Protein AF-X0SFN7-F1 (afdb_monomer)

InterPro domains:
  IPR006480 Bacteriophage holin family [PF05105] (19-96)

Foldseek 3Di:
DVVVVVVVVCVVVVVVVVVQCVVCNDVSVLVVLLVVLLVVVVVVVVVVCVVVVDDPVVVVVVSVVVSVVLVVQLVVQQVVLVVVCVVCVVVVHHSNVSNVSSVVSSVVVSVVSVVVVVVPDD

Secondary structure (DSSP, 8-state):
-HHHHHHHHHHHHHHHHHHHHHHH-TTHHHHHHHHHHHHHHHHHHHHHHHHHT---HHHHHHHHHHHHHHHHHHHHHHHHHHHHHHHHHHHT---GGGHHHHHHHHHHHHHHHHHHHHHT--

Radius of gyration: 19.49 Å; Cα contacts (8 Å, |Δi|>4): 46; chains: 1; bounding box: 47×40×53 Å

Structure (mmCIF, N/CA/C/O backbone):
data_AF-X0SFN7-F1
#
_entry.id   AF-X0SFN7-F1
#
loop_
_atom_site.group_PDB
_atom_site.id
_atom_site.type_symbol
_atom_site.label_atom_id
_atom_site.label_alt_id
_atom_site.label_comp_id
_atom_site.label_asym_id
_atom_site.label_entity_id
_atom_site.label_seq_id
_atom_site.pdbx_PDB_ins_code
_atom_site.Cartn_x
_atom_site.Cartn_y
_atom_site.Cartn_z
_atom_site.occupancy
_atom_site.B_iso_or_equiv
_atom_site.auth_seq_id
_atom_site.auth_comp_id
_atom_site.auth_asym_id
_atom_site.auth_atom_id
_atom_site.pdbx_PDB_model_num
ATOM 1 N N . MET A 1 1 ? -24.738 -25.603 -21.218 1.00 62.47 1 MET A N 1
ATOM 2 C CA . MET A 1 1 ? -23.304 -25.448 -21.555 1.00 62.47 1 MET A CA 1
ATOM 3 C C . MET A 1 1 ? -22.808 -24.038 -21.246 1.00 62.47 1 MET A C 1
ATOM 5 O O . MET A 1 1 ? -21.921 -23.923 -20.421 1.00 62.47 1 MET A O 1
ATOM 9 N N . VAL A 1 2 ? -23.401 -22.977 -21.814 1.00 70.50 2 VAL A N 1
ATOM 10 C CA . VAL A 1 2 ? -23.004 -21.582 -21.510 1.00 70.50 2 VAL A CA 1
ATOM 11 C C . VAL A 1 2 ? -23.220 -21.215 -20.034 1.00 70.50 2 VAL A C 1
ATOM 13 O O . VAL A 1 2 ? -22.303 -20.696 -19.415 1.00 70.50 2 VAL A O 1
ATOM 16 N N . GLN A 1 3 ? -24.369 -21.573 -19.442 1.00 78.19 3 GLN A N 1
ATOM 17 C CA . GLN A 1 3 ? -24.645 -21.292 -18.022 1.00 78.19 3 GLN A CA 1
ATOM 18 C C . GLN A 1 3 ? -23.616 -21.926 -17.081 1.00 78.19 3 GLN A C 1
ATOM 20 O O . GLN A 1 3 ? -23.015 -21.221 -16.292 1.00 78.19 3 GLN A O 1
ATOM 25 N N . THR A 1 4 ? -23.288 -23.208 -17.261 1.00 81.19 4 THR A N 1
A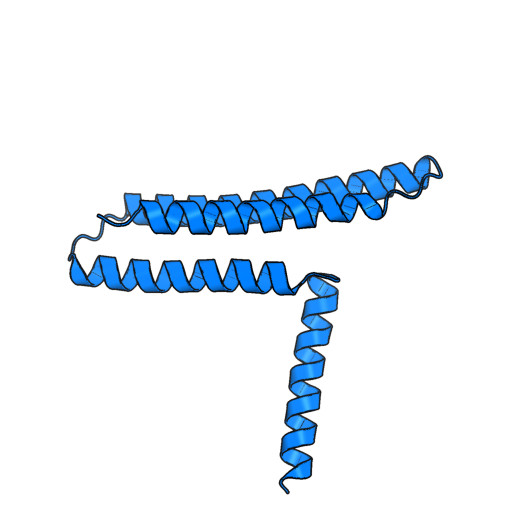TOM 26 C CA . THR A 1 4 ? -22.278 -23.897 -16.440 1.00 81.19 4 THR A CA 1
ATOM 27 C C . THR A 1 4 ? -20.889 -23.246 -16.521 1.00 81.19 4 THR A C 1
ATOM 29 O O . THR A 1 4 ? -20.161 -23.223 -15.534 1.00 81.19 4 THR A O 1
ATOM 32 N N . ILE A 1 5 ? -20.509 -22.699 -17.683 1.00 81.94 5 ILE A N 1
ATOM 33 C CA . ILE A 1 5 ? -19.244 -21.964 -17.841 1.00 81.94 5 ILE A CA 1
ATOM 34 C C . ILE A 1 5 ? -19.301 -20.634 -17.076 1.00 81.94 5 ILE A C 1
ATOM 36 O O . ILE A 1 5 ? -18.355 -20.299 -16.365 1.00 81.94 5 ILE A O 1
ATOM 40 N N . THR A 1 6 ? -20.405 -19.893 -17.189 1.00 86.44 6 THR A N 1
ATOM 41 C CA . THR A 1 6 ? -20.617 -18.626 -16.472 1.00 86.44 6 THR A CA 1
ATOM 42 C C . THR A 1 6 ? -20.705 -18.826 -14.958 1.00 86.44 6 THR A C 1
ATOM 44 O O . THR A 1 6 ? -20.124 -18.043 -14.211 1.00 86.44 6 THR A O 1
ATOM 47 N N . ASP A 1 7 ? -21.357 -19.891 -14.501 1.00 89.94 7 ASP A N 1
ATOM 48 C CA . ASP A 1 7 ? -21.503 -20.216 -13.081 1.00 89.94 7 ASP A CA 1
ATOM 49 C C . ASP A 1 7 ? -20.147 -20.567 -12.462 1.00 89.94 7 ASP A C 1
ATOM 51 O O . ASP A 1 7 ? -19.785 -20.033 -11.414 1.00 89.94 7 ASP A O 1
ATOM 55 N N . ASN A 1 8 ? -19.340 -21.378 -13.155 1.00 87.81 8 ASN A N 1
ATOM 56 C CA . ASN A 1 8 ? -17.980 -21.698 -12.721 1.00 87.81 8 ASN A CA 1
ATOM 57 C C . ASN A 1 8 ? -17.071 -20.459 -12.715 1.00 87.81 8 ASN A C 1
ATOM 59 O O . ASN A 1 8 ? -16.261 -20.296 -11.803 1.00 87.81 8 ASN A O 1
ATOM 63 N N . TYR A 1 9 ? -17.214 -19.571 -13.705 1.00 89.69 9 TYR A N 1
ATOM 64 C CA . TYR A 1 9 ? -16.477 -18.308 -13.754 1.00 89.69 9 TYR A CA 1
ATOM 65 C C . TYR A 1 9 ? -16.843 -17.398 -12.576 1.00 89.69 9 TYR A C 1
ATOM 67 O O . TYR A 1 9 ? -15.956 -16.925 -11.869 1.00 89.69 9 TYR A O 1
ATOM 75 N N . ASN A 1 10 ? -18.136 -17.207 -12.312 1.00 92.00 10 ASN A N 1
ATOM 76 C CA . ASN A 1 10 ? -18.608 -16.382 -11.203 1.00 92.00 10 ASN A CA 1
ATOM 77 C C . ASN A 1 10 ? -18.219 -16.970 -9.843 1.00 92.00 10 ASN A C 1
ATOM 79 O O . ASN A 1 10 ? -17.812 -16.221 -8.958 1.00 92.00 10 ASN A O 1
ATOM 83 N N . ALA A 1 11 ? -18.281 -18.295 -9.676 1.00 92.31 11 ALA A N 1
ATOM 84 C CA . ALA A 1 11 ? -17.845 -18.963 -8.452 1.00 92.31 11 ALA A CA 1
ATOM 85 C C . ALA A 1 11 ? -16.337 -18.783 -8.212 1.00 92.31 11 ALA A C 1
ATOM 87 O O . ALA A 1 11 ? -15.912 -18.462 -7.100 1.00 92.31 11 ALA A O 1
ATOM 88 N N . PHE A 1 12 ? -15.523 -18.931 -9.261 1.00 92.19 12 PHE A N 1
ATOM 89 C CA . PHE A 1 12 ? -14.082 -18.711 -9.181 1.00 92.19 12 PHE A CA 1
ATOM 90 C C . PHE A 1 12 ? -13.746 -17.252 -8.852 1.00 92.19 12 PHE A C 1
ATOM 92 O O . PHE A 1 12 ? -13.023 -16.987 -7.893 1.00 92.19 12 PHE A O 1
ATOM 99 N N . VAL A 1 13 ? -14.313 -16.298 -9.597 1.00 89.25 13 VAL A N 1
ATOM 100 C CA . VAL A 1 13 ? -14.095 -14.862 -9.373 1.00 89.25 13 VAL A CA 1
ATOM 101 C C . VAL A 1 13 ? -14.580 -14.449 -7.983 1.00 89.25 13 VAL A C 1
ATOM 103 O O . VAL A 1 13 ? -13.856 -13.759 -7.271 1.00 89.25 13 VAL A O 1
ATOM 106 N N . GLY A 1 14 ? -15.749 -14.925 -7.551 1.00 86.88 14 GLY A N 1
ATOM 107 C CA . GLY A 1 14 ? -16.276 -14.677 -6.210 1.00 86.88 14 GLY A CA 1
ATOM 108 C C . GLY A 1 14 ? -15.368 -15.220 -5.106 1.00 86.88 14 GLY A C 1
ATOM 109 O O . GLY A 1 14 ? -15.125 -14.521 -4.127 1.00 86.88 14 GLY A O 1
ATOM 110 N N . THR A 1 15 ? -14.795 -16.414 -5.285 1.00 90.38 15 THR A N 1
ATOM 111 C CA . THR A 1 15 ? -13.834 -16.997 -4.329 1.00 90.38 15 THR A CA 1
ATOM 112 C C . THR A 1 15 ? -12.560 -16.161 -4.244 1.00 90.38 15 THR A C 1
ATOM 114 O O . THR A 1 15 ? -12.078 -15.876 -3.150 1.00 90.38 15 THR A O 1
ATOM 117 N N . VAL A 1 16 ? -12.030 -15.720 -5.388 1.00 85.75 16 VAL A N 1
ATOM 118 C CA . VAL A 1 16 ? -10.847 -14.851 -5.436 1.00 85.75 16 VAL A CA 1
ATOM 119 C C . VAL A 1 16 ? -11.122 -13.527 -4.724 1.00 85.75 16 VAL A C 1
ATOM 121 O O . VAL A 1 16 ? -10.329 -13.119 -3.877 1.00 85.75 16 VAL A O 1
ATOM 124 N N . ILE A 1 17 ? -12.257 -12.883 -5.012 1.00 82.94 17 ILE A N 1
ATOM 125 C CA . ILE A 1 17 ? -12.653 -11.631 -4.356 1.00 82.94 17 ILE A CA 1
ATOM 126 C C . ILE A 1 17 ? -12.809 -11.846 -2.847 1.00 82.94 17 ILE A C 1
ATOM 128 O O . ILE A 1 17 ? -12.267 -11.062 -2.077 1.00 82.94 17 ILE A O 1
ATOM 132 N N . ALA A 1 18 ? -13.469 -12.924 -2.417 1.00 85.19 18 ALA A N 1
ATOM 133 C CA . ALA A 1 18 ? -13.667 -13.224 -1.001 1.00 85.19 18 ALA A CA 1
ATOM 134 C C . ALA A 1 18 ? -12.336 -13.407 -0.255 1.00 85.19 18 ALA A C 1
ATOM 136 O O . ALA A 1 18 ? -12.137 -12.807 0.799 1.00 85.19 18 ALA A O 1
ATOM 137 N N . VAL A 1 19 ? -11.396 -14.174 -0.817 1.00 83.19 19 VAL A N 1
ATOM 138 C CA . VAL A 1 19 ? -10.059 -14.361 -0.227 1.00 83.19 19 VAL A CA 1
ATOM 139 C C . VAL A 1 19 ? -9.314 -13.029 -0.130 1.00 83.19 19 VAL A C 1
ATOM 141 O O . VAL A 1 19 ? -8.721 -12.725 0.903 1.00 83.19 19 VAL A O 1
ATOM 144 N N . ILE A 1 20 ? -9.378 -12.203 -1.175 1.00 78.06 20 ILE A N 1
ATOM 145 C CA . ILE A 1 20 ? -8.737 -10.885 -1.188 1.00 78.06 20 ILE A CA 1
ATOM 146 C C . ILE A 1 20 ? -9.364 -9.955 -0.140 1.00 78.06 20 ILE A C 1
ATOM 148 O O . ILE A 1 20 ? -8.625 -9.291 0.580 1.00 78.06 20 ILE A O 1
ATOM 152 N N . SER A 1 21 ? -10.692 -9.926 -0.009 1.00 80.31 21 SER A N 1
ATOM 153 C CA . SER A 1 21 ? -11.387 -9.108 0.996 1.00 80.31 21 SER A CA 1
ATOM 154 C C . SER A 1 21 ? -11.110 -9.569 2.427 1.00 80.31 21 SER A C 1
ATOM 156 O O . SER A 1 21 ? -11.039 -8.740 3.326 1.00 80.31 21 SER A O 1
ATOM 158 N N . VAL A 1 22 ? -10.898 -10.868 2.654 1.00 80.69 22 VAL A N 1
ATOM 159 C CA . VAL A 1 22 ? -10.496 -11.3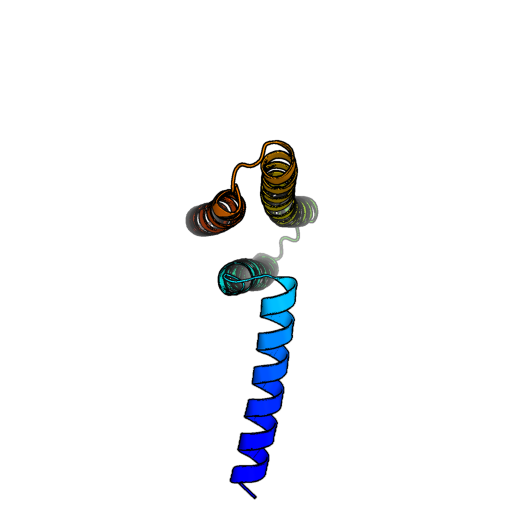80 3.974 1.00 80.69 22 VAL A CA 1
ATOM 160 C C . VAL A 1 22 ? -9.063 -10.965 4.319 1.00 80.69 22 VAL A C 1
ATOM 162 O O . VAL A 1 22 ? -8.798 -10.580 5.452 1.00 80.69 22 VAL A O 1
ATOM 165 N N . ILE A 1 23 ? -8.137 -11.013 3.357 1.00 75.44 23 ILE A N 1
ATOM 166 C CA . ILE A 1 23 ? -6.717 -10.698 3.597 1.00 75.44 23 ILE A CA 1
ATOM 167 C C . ILE A 1 23 ? -6.478 -9.186 3.687 1.00 75.44 23 ILE A C 1
ATOM 169 O O . ILE A 1 23 ? -5.710 -8.726 4.528 1.00 75.44 23 ILE A O 1
ATOM 173 N N . PHE A 1 24 ? -7.109 -8.415 2.803 1.00 76.75 24 PHE A N 1
ATOM 174 C CA . PHE A 1 24 ? -6.872 -6.982 2.638 1.00 76.75 24 PHE A CA 1
ATOM 175 C C . PHE A 1 24 ? -8.042 -6.120 3.114 1.00 76.75 24 PHE A C 1
ATOM 177 O O . PHE A 1 24 ? -8.030 -4.930 2.846 1.00 76.75 24 PHE A O 1
ATOM 184 N N . GLY A 1 25 ? -9.048 -6.670 3.792 1.00 80.69 25 GLY A N 1
ATOM 185 C CA . GLY A 1 25 ? -10.149 -5.906 4.383 1.00 80.69 25 GLY A CA 1
ATOM 186 C C . GLY A 1 25 ? -11.074 -5.193 3.383 1.00 80.69 25 GLY A C 1
ATOM 187 O O . GLY A 1 25 ? -11.102 -5.476 2.183 1.00 80.69 25 GLY A O 1
ATOM 188 N N . GLU A 1 26 ? -11.856 -4.244 3.908 1.00 79.88 26 GLU A N 1
ATOM 189 C CA . GLU A 1 26 ? -12.940 -3.548 3.195 1.00 79.88 26 GLU A CA 1
ATOM 190 C C . GLU A 1 26 ? -12.463 -2.802 1.939 1.00 79.88 26 GLU A C 1
ATOM 192 O O . GLU A 1 26 ? -13.091 -2.875 0.881 1.00 79.88 26 GLU A O 1
ATOM 197 N N . HIS A 1 27 ? -11.303 -2.144 2.014 1.00 84.00 27 HIS A N 1
ATOM 198 C CA . HIS A 1 27 ? -10.761 -1.347 0.913 1.00 84.00 27 HIS A CA 1
ATOM 199 C C . HIS A 1 27 ? -9.614 -2.049 0.171 1.00 84.00 27 HIS A C 1
ATOM 201 O O . HIS A 1 27 ? -8.644 -1.416 -0.258 1.00 84.00 27 HIS A O 1
ATOM 207 N N . TRP A 1 28 ? -9.734 -3.363 -0.040 1.00 84.25 28 TRP A N 1
ATOM 208 C CA . TRP A 1 28 ? -8.751 -4.172 -0.774 1.00 84.25 28 TRP A CA 1
ATOM 209 C C . TRP A 1 28 ? -8.400 -3.618 -2.166 1.00 84.25 28 TRP A C 1
ATOM 211 O O . TRP A 1 28 ? -7.279 -3.789 -2.652 1.00 84.25 28 TRP A O 1
ATOM 221 N N . TYR A 1 29 ? -9.333 -2.917 -2.814 1.00 82.00 29 TYR A N 1
ATOM 222 C CA . TYR A 1 29 ? -9.118 -2.304 -4.124 1.00 82.00 29 TYR A CA 1
ATOM 223 C C . TYR A 1 29 ? -8.005 -1.244 -4.106 1.00 82.00 29 TYR A C 1
ATOM 225 O O . TYR A 1 29 ? -7.354 -1.041 -5.128 1.00 82.00 29 TYR A O 1
ATOM 233 N N . LEU A 1 30 ? -7.729 -0.602 -2.962 1.00 86.88 30 LEU A N 1
ATOM 234 C CA . LEU A 1 30 ? -6.602 0.326 -2.819 1.00 86.88 30 LEU A CA 1
ATOM 235 C C . LEU A 1 30 ? -5.260 -0.412 -2.874 1.00 86.88 30 LEU A C 1
ATOM 237 O O . LEU A 1 30 ? -4.329 0.049 -3.536 1.00 86.88 30 LEU A O 1
ATOM 241 N N . PHE A 1 31 ? -5.170 -1.586 -2.244 1.00 87.94 31 PHE A N 1
ATOM 242 C CA . PHE A 1 31 ? -3.995 -2.453 -2.343 1.00 87.94 31 PHE A CA 1
ATOM 243 C C . PHE A 1 31 ? -3.798 -2.952 -3.774 1.00 87.94 31 PHE A C 1
ATOM 245 O O . PHE A 1 31 ? -2.687 -2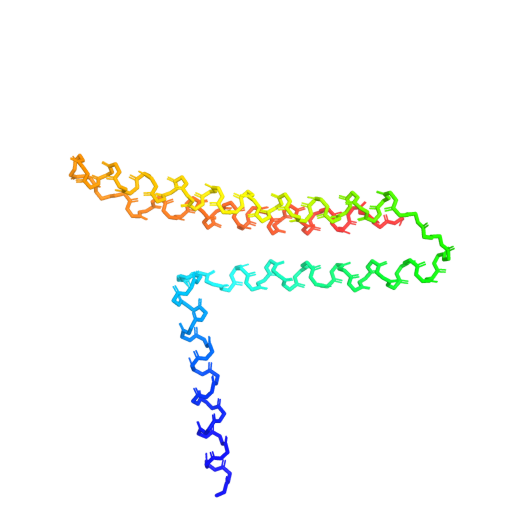.891 -4.302 1.00 87.94 31 PHE A O 1
ATOM 252 N N . ALA A 1 32 ? -4.881 -3.386 -4.425 1.00 87.69 32 ALA A N 1
ATOM 253 C CA . ALA A 1 32 ? -4.851 -3.821 -5.817 1.00 87.69 32 ALA A CA 1
ATOM 254 C C . ALA A 1 32 ? -4.413 -2.689 -6.764 1.00 87.69 32 ALA A C 1
ATOM 256 O O . ALA A 1 32 ? -3.565 -2.909 -7.628 1.00 87.69 32 ALA A O 1
ATOM 257 N N . LEU A 1 33 ? -4.926 -1.469 -6.570 1.00 90.50 33 LEU A N 1
ATOM 258 C CA . LEU A 1 33 ? -4.531 -0.288 -7.339 1.00 90.50 33 LEU A CA 1
ATOM 259 C C . LEU A 1 33 ? -3.048 0.044 -7.135 1.00 90.50 33 LEU A C 1
ATOM 261 O O . LEU A 1 33 ? -2.321 0.237 -8.109 1.00 90.50 33 LEU A O 1
ATOM 265 N N . PHE A 1 34 ? -2.576 0.072 -5.886 1.00 90.19 34 PHE A N 1
ATOM 266 C CA . PHE A 1 34 ? -1.171 0.345 -5.590 1.00 90.19 34 PHE A CA 1
ATOM 267 C C . PHE A 1 34 ? -0.241 -0.717 -6.199 1.00 90.19 34 PHE A C 1
ATOM 269 O O . PHE A 1 34 ? 0.794 -0.382 -6.784 1.00 90.19 34 PHE A O 1
ATOM 276 N N . LEU A 1 35 ? -0.631 -1.993 -6.138 1.00 89.75 35 LEU A N 1
ATOM 277 C CA . LEU A 1 35 ? 0.100 -3.092 -6.765 1.00 89.75 35 LEU A CA 1
ATOM 278 C C . LEU A 1 35 ? 0.122 -2.963 -8.296 1.00 89.75 35 LEU A C 1
ATOM 280 O O . LEU A 1 35 ? 1.190 -3.071 -8.900 1.00 89.75 35 LEU A O 1
ATOM 284 N N . ALA A 1 36 ? -1.021 -2.671 -8.922 1.00 90.06 36 ALA A N 1
ATOM 285 C CA . ALA A 1 36 ? -1.124 -2.472 -10.367 1.00 90.06 36 ALA A CA 1
ATOM 286 C C . ALA A 1 36 ? -0.224 -1.323 -10.850 1.00 90.06 36 ALA A C 1
ATOM 288 O O . ALA A 1 36 ? 0.493 -1.477 -11.839 1.00 90.06 36 ALA A O 1
ATOM 289 N N . LEU A 1 37 ? -0.188 -0.207 -10.115 1.00 90.19 37 LEU A N 1
ATOM 290 C CA . LEU A 1 37 ? 0.713 0.916 -10.389 1.00 90.19 37 LEU A CA 1
ATOM 291 C C . LEU A 1 37 ? 2.192 0.512 -10.286 1.00 90.19 37 LEU A C 1
ATOM 293 O O . LEU A 1 37 ? 2.996 0.875 -11.146 1.00 90.19 37 LEU A O 1
ATOM 297 N N . ASN A 1 38 ? 2.558 -0.289 -9.280 1.00 89.44 38 ASN A N 1
ATOM 298 C CA . ASN A 1 38 ? 3.928 -0.784 -9.114 1.00 89.44 38 ASN A CA 1
ATOM 299 C C . ASN A 1 38 ? 4.361 -1.720 -10.256 1.00 89.44 38 ASN A C 1
ATOM 301 O O . ASN A 1 38 ? 5.516 -1.633 -10.693 1.00 89.44 38 ASN A O 1
ATOM 305 N N . ILE A 1 39 ? 3.455 -2.584 -10.733 1.00 87.75 39 ILE A N 1
ATOM 306 C CA . ILE A 1 39 ? 3.671 -3.480 -11.881 1.00 87.75 39 ILE A CA 1
ATOM 307 C C . ILE A 1 39 ? 3.804 -2.667 -13.170 1.00 87.75 39 ILE A C 1
ATOM 309 O O . ILE A 1 39 ? 4.765 -2.864 -13.912 1.00 87.75 39 ILE A O 1
ATOM 313 N N . ALA A 1 40 ? 2.889 -1.727 -13.421 1.00 87.88 40 ALA A N 1
ATOM 314 C CA . ALA A 1 40 ? 2.934 -0.863 -14.598 1.00 87.88 40 ALA A CA 1
ATOM 315 C C . ALA A 1 40 ? 4.258 -0.090 -14.672 1.00 87.88 40 ALA A C 1
ATOM 317 O O . ALA A 1 40 ? 4.905 -0.067 -15.716 1.00 87.88 40 ALA A O 1
ATOM 318 N N . ASP A 1 41 ? 4.714 0.464 -13.549 1.00 84.38 41 ASP A N 1
ATOM 319 C CA . ASP A 1 41 ? 5.995 1.165 -13.465 1.00 84.38 41 ASP A CA 1
ATOM 320 C C . ASP A 1 41 ? 7.209 0.242 -13.666 1.00 84.38 41 ASP A C 1
ATOM 322 O O . ASP A 1 41 ? 8.215 0.627 -14.259 1.00 84.38 41 ASP A O 1
ATOM 326 N N . TRP A 1 42 ? 7.130 -1.012 -13.216 1.00 83.44 42 TRP A N 1
ATOM 327 C CA . TRP A 1 42 ? 8.181 -1.988 -13.506 1.00 83.44 42 TRP A CA 1
ATOM 328 C C . TRP A 1 42 ? 8.262 -2.309 -15.007 1.00 83.44 42 TRP A C 1
ATOM 330 O O . TRP A 1 42 ? 9.359 -2.328 -15.571 1.00 83.44 42 TRP A O 1
ATOM 340 N N . VAL A 1 43 ? 7.114 -2.475 -15.673 1.00 85.31 43 VAL A N 1
ATOM 341 C CA . VAL A 1 43 ? 7.037 -2.702 -17.125 1.00 85.31 43 VAL A CA 1
ATOM 342 C C . VAL A 1 43 ? 7.584 -1.502 -17.901 1.00 85.31 43 VAL A C 1
ATOM 344 O O . VAL A 1 43 ? 8.437 -1.674 -18.775 1.00 85.31 43 VAL A O 1
ATOM 347 N N . THR A 1 44 ? 7.162 -0.278 -17.568 1.00 83.06 44 THR A N 1
ATOM 348 C CA . THR A 1 44 ? 7.656 0.935 -18.240 1.00 83.06 44 THR A CA 1
ATOM 349 C C . THR A 1 44 ? 9.148 1.156 -17.985 1.00 83.06 44 THR A C 1
ATOM 351 O O . THR A 1 44 ? 9.876 1.529 -18.908 1.00 83.06 44 THR A O 1
ATOM 354 N N . GLY A 1 45 ? 9.640 0.854 -16.779 1.00 78.69 45 GLY A N 1
ATOM 355 C CA . GLY A 1 45 ? 11.063 0.885 -16.440 1.00 78.69 45 GLY A CA 1
ATOM 356 C C . GLY A 1 45 ? 11.894 -0.101 -17.267 1.00 78.69 45 GLY A C 1
ATOM 357 O O . GLY A 1 45 ? 12.952 0.268 -17.786 1.00 78.69 45 GLY A O 1
ATOM 358 N N . TRP A 1 46 ? 11.395 -1.325 -17.462 1.00 78.12 46 TRP A N 1
ATOM 359 C CA . TRP A 1 46 ? 12.052 -2.333 -18.298 1.00 78.12 46 TRP A CA 1
ATOM 360 C C . TRP A 1 46 ? 12.102 -1.918 -19.774 1.00 78.12 46 TRP A C 1
ATOM 362 O O . TRP A 1 46 ? 13.167 -1.968 -20.397 1.00 78.12 46 TRP A O 1
ATOM 372 N N . MET A 1 47 ? 10.990 -1.410 -20.319 1.00 83.75 47 MET A N 1
ATOM 373 C CA . MET A 1 47 ? 10.942 -0.860 -21.680 1.00 83.75 47 MET A CA 1
ATOM 374 C C . MET A 1 47 ? 11.940 0.294 -21.857 1.00 83.75 47 MET A C 1
ATOM 376 O O . MET A 1 47 ? 12.716 0.303 -22.815 1.00 83.75 47 MET A O 1
ATOM 380 N N . LYS A 1 48 ? 11.976 1.240 -20.907 1.00 78.50 48 LYS A N 1
ATOM 381 C CA . LYS A 1 48 ? 12.880 2.402 -20.933 1.00 78.50 48 LYS A CA 1
ATOM 382 C C . LYS A 1 48 ? 14.351 1.978 -20.875 1.00 78.50 48 LYS A C 1
ATOM 384 O O . LYS A 1 48 ? 15.169 2.509 -21.624 1.00 78.50 48 LYS A O 1
ATOM 389 N N . SER A 1 49 ? 14.691 0.996 -20.037 1.00 78.50 49 SER A N 1
ATOM 390 C CA . SER A 1 49 ? 16.052 0.451 -19.936 1.00 78.50 49 SER A CA 1
ATOM 391 C C . SER A 1 49 ? 16.512 -0.195 -21.247 1.00 78.50 49 SER A C 1
ATOM 393 O O . SER A 1 49 ? 17.633 0.067 -21.693 1.00 78.50 49 SER A O 1
ATOM 395 N N . ARG A 1 50 ? 15.627 -0.953 -21.907 1.00 81.06 50 ARG A N 1
ATOM 396 C CA . ARG A 1 50 ? 15.912 -1.609 -23.190 1.00 81.06 50 ARG A CA 1
ATOM 397 C C . ARG A 1 50 ? 16.125 -0.611 -24.330 1.00 81.06 50 ARG A C 1
ATOM 399 O O . ARG A 1 50 ? 17.030 -0.804 -25.137 1.00 81.06 50 ARG A O 1
ATOM 406 N N . ILE A 1 51 ? 15.331 0.461 -24.381 1.00 81.50 51 ILE A N 1
ATOM 407 C CA . ILE A 1 51 ? 15.474 1.530 -25.386 1.00 81.50 51 ILE A CA 1
ATOM 408 C C . ILE A 1 51 ? 16.796 2.283 -25.192 1.00 81.50 51 ILE A C 1
ATOM 410 O O . ILE A 1 51 ? 17.518 2.532 -26.153 1.00 81.50 51 ILE A O 1
ATOM 414 N N . MET A 1 52 ? 17.139 2.617 -23.945 1.00 78.62 52 MET A N 1
ATOM 415 C CA . MET A 1 52 ? 18.304 3.451 -23.631 1.00 78.62 52 MET A CA 1
ATOM 416 C C . MET A 1 52 ? 19.643 2.697 -23.652 1.00 78.62 52 MET A C 1
ATOM 418 O O . MET A 1 52 ? 20.684 3.345 -23.540 1.00 78.62 52 MET A O 1
ATOM 422 N N . LYS A 1 53 ? 19.640 1.353 -23.733 1.00 75.25 53 LYS A N 1
ATOM 423 C CA . LYS A 1 53 ? 20.831 0.471 -23.651 1.00 75.25 53 LYS A CA 1
ATOM 424 C C . LYS A 1 53 ? 21.794 0.804 -22.493 1.00 75.25 53 LYS A C 1
ATOM 426 O O . LYS A 1 53 ? 22.969 0.453 -22.524 1.00 75.25 53 LYS A O 1
ATOM 431 N N . LYS A 1 54 ? 21.301 1.501 -21.466 1.00 65.12 54 LYS A N 1
ATOM 432 C CA . LYS A 1 54 ? 22.029 1.875 -20.253 1.00 65.12 54 LYS A CA 1
ATOM 433 C C . LYS A 1 54 ? 21.387 1.150 -19.088 1.00 65.12 54 LYS A C 1
ATOM 435 O O . LYS A 1 54 ? 20.421 1.629 -18.497 1.00 65.12 54 LYS A O 1
ATOM 440 N N . GLU A 1 55 ? 21.945 0.001 -18.751 1.00 57.88 55 GLU A N 1
ATOM 441 C CA . GLU A 1 55 ? 21.606 -0.714 -17.530 1.00 57.88 55 GLU A CA 1
ATOM 442 C C . GLU A 1 55 ? 22.463 -0.149 -16.398 1.00 57.88 55 GLU A C 1
ATOM 444 O O . GLU A 1 55 ? 23.619 -0.515 -16.214 1.00 57.88 55 GLU A O 1
ATOM 449 N N . ASN A 1 56 ? 21.925 0.818 -15.650 1.00 64.06 56 ASN A N 1
ATOM 450 C CA . ASN A 1 56 ? 22.561 1.232 -14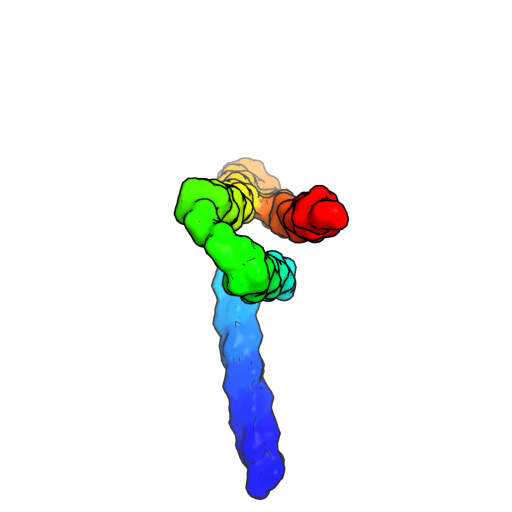.404 1.00 64.06 56 ASN A CA 1
ATOM 451 C C . ASN A 1 56 ? 21.938 0.438 -13.251 1.00 64.06 56 ASN A C 1
ATOM 453 O O . ASN A 1 56 ? 20.905 0.831 -12.705 1.00 64.06 56 ASN A O 1
ATOM 457 N N . SER A 1 57 ? 22.593 -0.667 -12.891 1.00 65.19 57 SER A N 1
ATOM 458 C CA . SER A 1 57 ? 22.195 -1.566 -11.799 1.00 65.19 57 SER A CA 1
ATOM 459 C C . SER A 1 57 ? 21.935 -0.821 -10.479 1.00 65.19 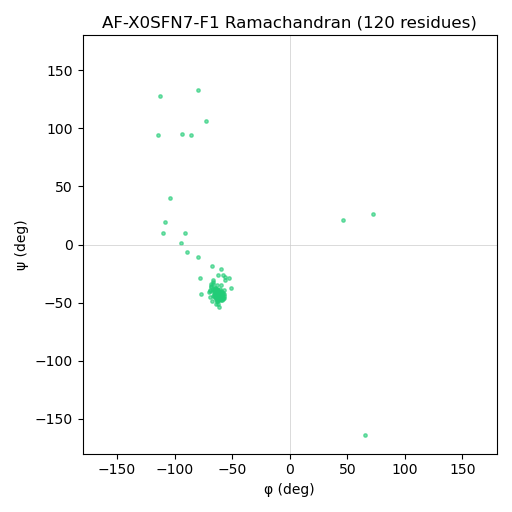57 SER A C 1
ATOM 461 O O . SER A 1 57 ? 20.944 -1.080 -9.798 1.00 65.19 57 SER A O 1
ATOM 463 N N . VAL A 1 58 ? 22.727 0.214 -10.167 1.00 74.88 58 VAL A N 1
ATOM 464 C CA . VAL A 1 58 ? 22.566 1.015 -8.938 1.00 74.88 58 VAL A CA 1
ATOM 465 C C . VAL A 1 58 ? 21.262 1.818 -8.950 1.00 74.88 58 VAL A C 1
ATOM 467 O O . VAL A 1 58 ? 20.599 1.944 -7.920 1.00 74.88 58 VAL A O 1
ATOM 470 N N . LYS A 1 59 ? 20.858 2.355 -10.110 1.00 73.44 59 LYS A N 1
ATOM 471 C CA . LYS A 1 59 ? 19.568 3.056 -10.244 1.00 73.44 59 LYS A CA 1
ATOM 472 C C . LYS A 1 59 ? 18.391 2.082 -10.143 1.00 73.44 59 LYS A C 1
ATOM 474 O O . LYS A 1 59 ? 17.408 2.413 -9.487 1.00 73.44 59 LYS A O 1
ATOM 479 N N . GLY A 1 60 ? 18.517 0.885 -10.721 1.00 73.19 60 GLY A N 1
ATOM 480 C CA . GLY A 1 60 ? 17.518 -0.182 -10.593 1.00 73.19 60 GLY A CA 1
ATOM 481 C C . GLY A 1 60 ? 17.314 -0.615 -9.139 1.00 73.19 60 GLY A C 1
ATOM 482 O O . GLY A 1 60 ? 16.184 -0.640 -8.656 1.00 73.19 60 GLY A O 1
ATOM 483 N N . TRP A 1 61 ? 18.408 -0.841 -8.408 1.00 77.75 61 TRP A N 1
ATOM 484 C CA . TRP A 1 61 ? 18.371 -1.218 -6.992 1.00 77.75 61 TRP A CA 1
ATOM 485 C C . TRP A 1 61 ? 17.723 -0.146 -6.105 1.00 77.75 61 TRP A C 1
ATOM 487 O O . TRP A 1 61 ? 16.876 -0.455 -5.267 1.00 77.75 61 TRP A O 1
ATOM 497 N N . LYS A 1 62 ? 18.049 1.136 -6.331 1.00 80.88 62 LYS A N 1
ATOM 498 C CA . LYS A 1 62 ? 17.388 2.257 -5.638 1.00 80.88 62 LYS A CA 1
ATOM 499 C C . LYS A 1 62 ? 15.880 2.299 -5.912 1.00 80.88 62 LYS A C 1
ATOM 501 O O . LYS A 1 62 ? 15.111 2.582 -4.997 1.00 80.88 62 LYS A O 1
ATOM 506 N N . GLY A 1 63 ? 15.456 1.991 -7.139 1.00 79.25 63 GLY A N 1
ATOM 507 C CA . GLY A 1 63 ? 14.039 1.892 -7.497 1.00 79.25 63 GLY A CA 1
ATOM 508 C C . GLY A 1 63 ? 13.316 0.775 -6.740 1.00 79.25 63 GLY A C 1
ATOM 509 O O . GLY A 1 63 ? 12.241 1.005 -6.189 1.00 79.25 63 GLY A O 1
ATOM 510 N N . VAL A 1 64 ? 13.931 -0.408 -6.644 1.00 81.31 64 VAL A N 1
ATOM 511 C CA . VAL A 1 64 ? 13.381 -1.543 -5.880 1.00 81.31 64 VAL A CA 1
ATOM 512 C C . VAL A 1 64 ? 13.260 -1.203 -4.391 1.00 81.31 64 VAL A C 1
ATOM 514 O O . VAL A 1 64 ? 12.192 -1.395 -3.813 1.00 81.31 64 VAL A O 1
ATOM 517 N N . LEU A 1 65 ? 14.301 -0.620 -3.784 1.00 85.31 65 LEU A N 1
ATOM 518 C CA . LEU A 1 65 ? 14.272 -0.177 -2.382 1.00 85.31 65 LEU A CA 1
ATOM 519 C C . LEU A 1 65 ? 13.153 0.835 -2.108 1.00 85.31 65 LEU A C 1
ATOM 521 O O . LEU A 1 65 ? 12.469 0.726 -1.093 1.00 85.31 65 LEU A O 1
ATOM 525 N N . LYS A 1 66 ? 12.928 1.790 -3.020 1.00 82.06 66 LYS A N 1
ATOM 526 C CA . LYS A 1 66 ? 11.841 2.777 -2.904 1.00 82.06 66 LYS A CA 1
ATOM 527 C C . LYS A 1 66 ? 10.469 2.092 -2.877 1.00 82.06 66 LYS A C 1
ATOM 529 O O . LYS A 1 66 ? 9.650 2.415 -2.021 1.00 82.06 66 LYS A O 1
ATOM 534 N N . LYS A 1 67 ? 10.240 1.111 -3.760 1.00 84.00 67 LYS A N 1
ATOM 535 C CA . LYS A 1 67 ? 8.990 0.331 -3.802 1.00 84.00 67 LYS A CA 1
ATOM 536 C C . LYS A 1 67 ? 8.779 -0.492 -2.531 1.00 84.00 67 LYS A C 1
ATOM 538 O O . LYS A 1 67 ? 7.691 -0.456 -1.968 1.00 84.00 67 LYS A O 1
ATOM 543 N N . ILE A 1 68 ? 9.817 -1.172 -2.039 1.00 87.88 68 ILE A N 1
ATOM 544 C CA . ILE A 1 68 ? 9.762 -1.926 -0.773 1.00 87.88 68 ILE A CA 1
ATOM 545 C C . ILE A 1 68 ? 9.469 -0.991 0.407 1.00 87.88 68 ILE A C 1
ATOM 547 O O . ILE A 1 68 ? 8.639 -1.315 1.252 1.00 87.88 68 ILE A O 1
ATOM 551 N N . GLY A 1 69 ? 10.085 0.194 0.437 1.00 89.56 69 GLY A N 1
ATOM 552 C CA . GLY A 1 69 ? 9.821 1.208 1.458 1.00 89.56 69 GLY A CA 1
ATOM 553 C C . GLY A 1 69 ? 8.348 1.619 1.528 1.00 89.56 69 GLY A C 1
ATOM 554 O O . GLY A 1 69 ? 7.814 1.761 2.625 1.00 89.56 69 GLY A O 1
ATOM 555 N N . TYR A 1 70 ? 7.660 1.736 0.385 1.00 91.00 70 TYR A N 1
ATOM 556 C CA . TYR A 1 70 ? 6.217 1.996 0.368 1.00 91.00 70 TYR A CA 1
ATOM 557 C C . TYR A 1 70 ? 5.405 0.883 1.026 1.00 91.00 70 TYR A C 1
ATOM 559 O O . TYR A 1 70 ? 4.542 1.174 1.848 1.00 91.00 70 TYR A O 1
ATOM 567 N N . TRP A 1 71 ? 5.715 -0.380 0.732 1.00 90.62 71 TRP A N 1
ATOM 568 C CA . TRP A 1 71 ? 5.040 -1.518 1.360 1.00 90.62 71 TRP A CA 1
ATOM 569 C C . TRP A 1 71 ? 5.279 -1.581 2.870 1.00 90.62 71 TRP A C 1
ATOM 571 O O . TRP A 1 71 ? 4.340 -1.832 3.619 1.00 90.62 71 TRP A O 1
ATOM 581 N N . ILE A 1 72 ? 6.495 -1.269 3.328 1.00 92.00 72 ILE A N 1
ATOM 582 C CA . ILE A 1 72 ? 6.802 -1.170 4.763 1.00 92.00 72 ILE A CA 1
ATOM 583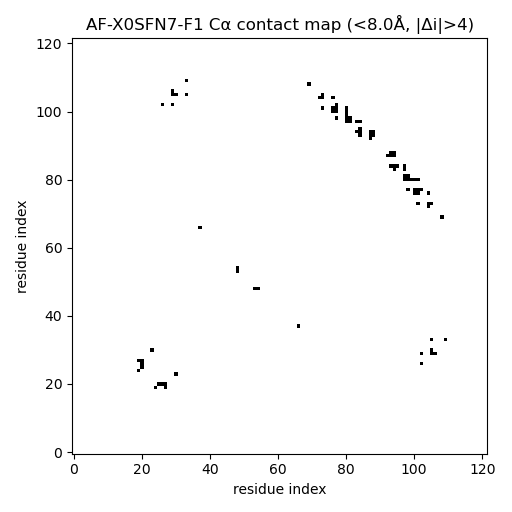 C C . ILE A 1 72 ? 5.965 -0.068 5.422 1.00 92.00 72 ILE A C 1
ATOM 585 O O . ILE A 1 72 ? 5.389 -0.301 6.481 1.00 92.00 72 ILE A O 1
ATOM 589 N N . MET A 1 73 ? 5.854 1.109 4.797 1.00 93.19 73 MET A N 1
ATOM 590 C CA . MET A 1 73 ? 5.041 2.208 5.333 1.00 93.19 73 MET A CA 1
ATOM 591 C C . MET A 1 73 ? 3.559 1.841 5.440 1.00 93.19 73 MET A C 1
ATOM 593 O O . MET A 1 73 ? 2.927 2.173 6.440 1.00 93.19 73 MET A O 1
ATOM 597 N N . ILE A 1 74 ? 3.020 1.128 4.446 1.00 91.94 74 ILE A N 1
ATOM 598 C CA . ILE A 1 74 ? 1.636 0.644 4.473 1.00 91.94 74 ILE A CA 1
ATOM 599 C C . ILE A 1 74 ? 1.444 -0.309 5.657 1.00 91.94 74 ILE A C 1
ATOM 601 O O . ILE A 1 74 ? 0.586 -0.061 6.501 1.00 91.94 74 ILE A O 1
ATOM 605 N N . THR A 1 75 ? 2.273 -1.351 5.772 1.00 90.69 75 THR A N 1
ATOM 606 C CA . THR A 1 75 ? 2.185 -2.320 6.876 1.00 90.69 75 THR A CA 1
ATOM 607 C C . THR A 1 75 ? 2.303 -1.639 8.236 1.00 90.69 75 THR A C 1
ATOM 609 O O . THR A 1 75 ? 1.535 -1.939 9.145 1.00 90.69 75 THR A O 1
ATOM 612 N N . PHE A 1 76 ? 3.228 -0.690 8.374 1.00 94.38 76 PHE A N 1
ATOM 613 C CA . PHE A 1 76 ? 3.432 0.039 9.620 1.00 94.38 76 PHE A CA 1
ATOM 614 C C . PHE A 1 76 ? 2.218 0.900 10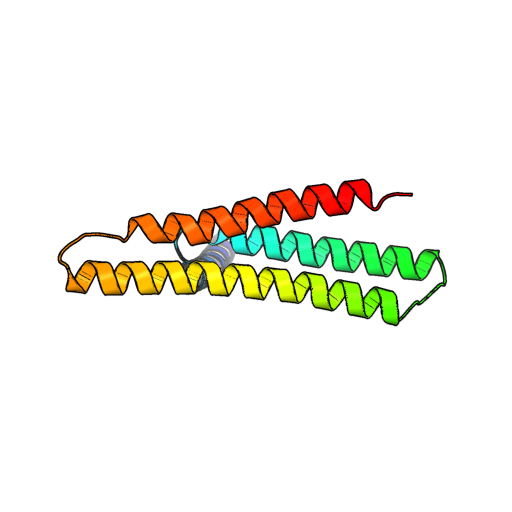.001 1.00 94.38 76 PHE A C 1
ATOM 616 O O . PHE A 1 76 ? 1.826 0.924 11.164 1.00 94.38 76 PHE A O 1
ATOM 623 N N . ALA A 1 77 ? 1.569 1.549 9.029 1.00 94.50 77 ALA A N 1
ATOM 624 C CA . ALA A 1 77 ? 0.358 2.331 9.274 1.00 94.50 77 ALA A CA 1
ATOM 625 C C . ALA A 1 77 ? -0.806 1.461 9.779 1.00 94.50 77 ALA A C 1
ATOM 627 O O . ALA A 1 77 ? -1.474 1.828 10.746 1.00 94.50 77 ALA A O 1
ATOM 628 N N . PHE A 1 78 ? -1.014 0.286 9.177 1.00 91.81 78 PHE A N 1
ATOM 629 C CA . PHE A 1 78 ? -2.029 -0.665 9.642 1.00 91.81 78 PHE A CA 1
ATOM 630 C C . PHE A 1 78 ? -1.683 -1.288 10.999 1.00 91.81 78 PHE A C 1
ATOM 632 O O . PHE A 1 78 ? -2.578 -1.509 11.807 1.00 91.81 78 PHE A O 1
ATOM 639 N N . MET A 1 79 ? -0.400 -1.522 11.282 1.00 92.56 79 MET A N 1
ATOM 640 C CA . MET A 1 79 ? 0.055 -2.030 12.579 1.00 92.56 79 MET A CA 1
ATOM 641 C C . MET A 1 79 ? -0.204 -1.024 13.708 1.00 92.56 79 MET A C 1
ATOM 643 O O . MET A 1 79 ? -0.680 -1.409 14.772 1.00 92.56 79 MET A O 1
ATOM 647 N N . ILE A 1 80 ? 0.044 0.268 13.466 1.00 94.69 80 ILE A N 1
ATOM 648 C CA . ILE A 1 80 ? -0.299 1.330 14.423 1.00 94.69 80 ILE A CA 1
ATOM 649 C C . ILE A 1 80 ? -1.812 1.395 14.635 1.00 94.69 80 ILE A C 1
ATOM 651 O O . ILE A 1 80 ? -2.253 1.471 15.778 1.00 94.69 80 ILE A O 1
ATOM 655 N N . ALA A 1 81 ? -2.606 1.344 13.561 1.00 93.50 81 ALA A N 1
ATOM 656 C CA . ALA A 1 81 ? -4.062 1.329 13.677 1.00 93.50 81 ALA A CA 1
ATOM 657 C C . ALA A 1 81 ? -4.547 0.144 14.529 1.00 93.50 81 ALA A C 1
ATOM 659 O O . ALA A 1 81 ? -5.329 0.340 15.451 1.00 93.50 81 ALA A O 1
ATOM 660 N N . ALA A 1 82 ? -4.021 -1.062 14.296 1.00 92.31 82 ALA A N 1
ATOM 661 C CA . ALA A 1 82 ? -4.342 -2.239 15.104 1.00 92.31 82 ALA A CA 1
ATOM 662 C C . ALA A 1 82 ? -3.966 -2.058 16.587 1.00 92.31 82 ALA A C 1
ATOM 664 O O . ALA A 1 82 ? -4.781 -2.341 17.459 1.00 92.31 82 ALA A O 1
ATOM 665 N N . GLY A 1 83 ? -2.779 -1.512 16.878 1.00 93.25 83 GLY A N 1
ATOM 666 C CA . GLY A 1 83 ? -2.370 -1.221 18.255 1.00 93.25 83 GLY A CA 1
ATOM 667 C C . GLY A 1 83 ? -3.264 -0.185 18.949 1.00 93.25 83 GLY A C 1
ATOM 668 O O . GLY A 1 83 ? -3.529 -0.299 20.142 1.00 93.25 83 GLY A O 1
ATOM 669 N N . LEU A 1 84 ? -3.778 0.809 18.215 1.00 93.94 84 LEU A N 1
ATOM 670 C CA . LEU A 1 84 ? -4.736 1.781 18.758 1.00 93.94 84 LEU A CA 1
ATOM 671 C C . LEU A 1 84 ? -6.097 1.149 19.072 1.00 93.94 84 LEU A C 1
ATOM 673 O O . LEU A 1 84 ? -6.717 1.535 20.061 1.00 93.94 84 LEU A O 1
ATOM 677 N N . ILE A 1 85 ? -6.549 0.187 18.264 1.00 94.69 85 ILE A N 1
ATOM 678 C CA . ILE A 1 85 ? -7.781 -0.573 18.525 1.00 94.69 85 ILE A CA 1
ATOM 679 C C . ILE A 1 85 ? -7.629 -1.397 19.802 1.00 94.69 85 ILE A C 1
ATOM 681 O O . ILE A 1 85 ? -8.490 -1.317 20.671 1.00 94.69 85 ILE A O 1
ATOM 685 N N . GLU A 1 86 ? -6.513 -2.113 19.956 1.00 94.12 86 GLU A N 1
ATOM 686 C CA . GLU A 1 86 ? -6.239 -2.935 21.143 1.00 94.12 86 GLU A CA 1
ATOM 687 C C . GLU A 1 86 ? -6.192 -2.085 22.422 1.00 94.12 86 GLU A C 1
ATOM 689 O O . GLU A 1 86 ? -6.799 -2.425 23.436 1.00 94.12 86 GLU A O 1
ATOM 694 N N . ILE A 1 87 ? -5.548 -0.914 22.364 1.00 94.19 87 ILE A N 1
ATOM 695 C CA . ILE A 1 87 ? -5.571 0.046 23.477 1.00 94.19 87 ILE A CA 1
ATOM 696 C C . ILE A 1 87 ? -6.998 0.540 23.742 1.00 94.19 87 ILE A C 1
ATOM 698 O O . ILE A 1 87 ? -7.386 0.670 24.902 1.00 94.19 87 ILE A O 1
ATOM 702 N N . GLY A 1 88 ? -7.778 0.799 22.690 1.00 93.50 88 GLY A N 1
ATOM 703 C CA . GLY A 1 88 ? -9.178 1.202 22.782 1.00 93.50 88 GLY A CA 1
ATOM 704 C C . GLY A 1 88 ? -10.048 0.212 23.538 1.00 93.50 88 GLY A C 1
ATOM 705 O O . GLY A 1 88 ? -10.775 0.602 24.452 1.00 93.50 88 GLY A O 1
ATOM 706 N N . GLU A 1 89 ? -9.901 -1.074 23.229 1.00 94.38 89 GLU A N 1
ATOM 707 C CA . GLU A 1 89 ? -10.598 -2.155 23.925 1.00 94.38 89 GLU A CA 1
ATOM 708 C C . GLU A 1 89 ? -10.254 -2.186 25.421 1.00 94.38 89 GLU A C 1
ATOM 710 O O . GLU A 1 89 ? -11.149 -2.333 26.253 1.00 94.38 89 GLU A O 1
ATOM 715 N N . ILE A 1 90 ? -8.985 -1.957 25.783 1.00 94.94 90 ILE A N 1
ATOM 716 C CA . ILE A 1 90 ? -8.534 -1.918 27.186 1.00 94.94 90 ILE A CA 1
ATOM 717 C C . ILE A 1 90 ? -9.166 -0.749 27.958 1.00 94.94 90 ILE A C 1
ATOM 719 O O . ILE A 1 90 ? -9.497 -0.897 29.136 1.00 94.94 90 ILE A O 1
ATOM 723 N N . ILE A 1 91 ? -9.339 0.413 27.320 1.00 95.56 91 ILE A N 1
ATOM 724 C CA . ILE A 1 91 ? -9.889 1.622 27.962 1.00 95.56 91 ILE A CA 1
ATOM 725 C C . ILE A 1 91 ? -11.407 1.783 27.776 1.00 95.56 91 ILE A C 1
ATOM 727 O O . ILE A 1 91 ? -11.975 2.767 28.251 1.00 95.56 91 ILE A O 1
ATOM 731 N N . GLY A 1 92 ? -12.068 0.838 27.100 1.00 93.75 92 GLY A N 1
ATOM 732 C CA . GLY A 1 92 ? -13.509 0.870 26.833 1.00 93.75 92 GLY A CA 1
ATOM 733 C C . GLY A 1 92 ? -13.940 1.914 25.795 1.00 93.75 92 GLY A C 1
ATOM 734 O O . GLY A 1 92 ? -15.073 2.391 25.845 1.00 93.75 92 GLY A O 1
ATOM 735 N N . VAL A 1 93 ? -13.050 2.293 24.873 1.00 95.19 93 VAL A N 1
ATOM 736 C CA . VAL A 1 93 ? -13.318 3.239 23.781 1.00 95.19 93 VAL A CA 1
ATOM 737 C C . VAL A 1 93 ? -13.261 2.506 22.444 1.00 95.19 93 VAL A C 1
ATOM 739 O O . VAL A 1 93 ? -12.263 1.866 22.123 1.00 95.19 93 VAL A O 1
ATOM 742 N N . ASP A 1 94 ? -14.303 2.649 21.626 1.00 92.44 94 ASP A N 1
ATOM 743 C CA . ASP A 1 94 ? -14.293 2.117 20.263 1.00 92.44 94 ASP A CA 1
ATOM 744 C C . ASP A 1 94 ? -13.374 2.955 19.360 1.00 92.44 94 ASP A C 1
ATOM 746 O O . ASP A 1 94 ? -13.683 4.088 18.981 1.00 92.44 94 ASP A O 1
ATOM 750 N N . LEU A 1 95 ? -12.215 2.384 19.033 1.00 91.81 95 LEU A N 1
ATOM 751 C CA . LEU A 1 95 ? -11.205 2.973 18.157 1.00 91.81 95 LEU A CA 1
ATOM 752 C C . LEU A 1 95 ? -11.119 2.265 16.797 1.00 91.81 95 LEU A C 1
ATOM 754 O O . LEU A 1 95 ? -10.134 2.460 16.084 1.00 91.81 95 LEU A O 1
ATOM 758 N N . GLN A 1 96 ? -12.143 1.515 16.366 1.00 90.44 96 GLN A N 1
ATOM 759 C CA . GLN A 1 96 ? -12.155 0.883 15.033 1.00 90.44 96 GLN A CA 1
ATOM 760 C C . GLN A 1 96 ? -11.970 1.889 13.888 1.00 90.44 96 GLN A C 1
ATOM 762 O O . GLN A 1 96 ? -11.367 1.566 12.861 1.00 90.44 96 GLN A O 1
ATOM 767 N N . ILE A 1 97 ? -12.387 3.144 14.089 1.00 90.44 97 ILE A N 1
ATOM 768 C CA . ILE A 1 97 ? -12.178 4.243 13.138 1.00 90.44 97 ILE A CA 1
ATOM 769 C C . ILE A 1 97 ? -10.693 4.515 12.836 1.00 90.44 97 ILE A C 1
ATOM 771 O O . ILE A 1 97 ? -10.364 5.062 11.786 1.00 90.44 97 ILE A O 1
ATOM 775 N N . THR A 1 98 ? -9.768 4.101 13.707 1.00 92.81 98 THR A N 1
ATOM 776 C CA . THR A 1 98 ? -8.323 4.278 13.487 1.00 92.81 98 THR A CA 1
ATOM 777 C C . THR A 1 98 ? -7.789 3.440 12.326 1.00 92.81 98 THR A C 1
ATOM 779 O O . THR A 1 98 ? -6.764 3.801 11.750 1.00 92.81 98 THR A O 1
ATOM 782 N N . THR A 1 99 ? -8.512 2.403 11.884 1.00 91.00 99 THR A N 1
ATOM 783 C CA . THR A 1 99 ? -8.214 1.693 10.625 1.00 91.00 99 THR A CA 1
ATOM 784 C C . THR A 1 99 ? -8.196 2.630 9.413 1.00 91.00 99 THR A C 1
ATOM 786 O O . THR A 1 99 ? -7.390 2.425 8.502 1.00 91.00 99 THR A O 1
ATOM 789 N N . LEU A 1 100 ? -8.985 3.718 9.428 1.00 91.81 100 LEU A N 1
ATOM 790 C CA . LEU A 1 100 ? -8.959 4.774 8.406 1.00 91.81 100 LEU A CA 1
ATOM 791 C C . LEU A 1 100 ? -7.584 5.425 8.255 1.00 91.81 100 LEU A C 1
ATOM 793 O O . LEU A 1 100 ? -7.267 5.894 7.166 1.00 91.81 100 LEU A O 1
ATOM 797 N N . LEU A 1 101 ? -6.739 5.418 9.291 1.00 91.31 101 LEU A N 1
ATOM 798 C CA . LEU A 1 101 ? -5.367 5.920 9.191 1.00 91.31 101 LEU A CA 1
ATOM 799 C C . LEU A 1 101 ? -4.529 5.068 8.230 1.00 91.31 101 LEU A C 1
ATOM 801 O O . LEU A 1 101 ? -3.812 5.618 7.394 1.00 91.3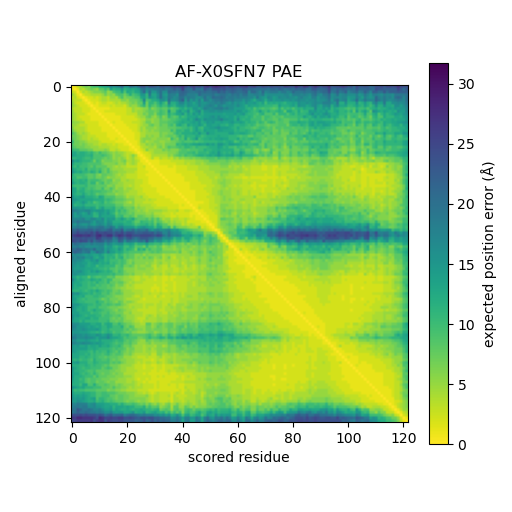1 101 LEU A O 1
ATOM 805 N N . GLY A 1 102 ? -4.658 3.739 8.293 1.00 92.06 102 GLY A N 1
ATOM 806 C CA . GLY A 1 102 ? -3.992 2.828 7.357 1.00 92.06 102 GLY A CA 1
ATOM 807 C C . GLY A 1 102 ? -4.448 3.067 5.917 1.00 92.06 102 GLY A C 1
ATOM 808 O O . GLY A 1 102 ? -3.627 3.222 5.006 1.00 92.06 102 GLY A O 1
ATOM 809 N N . TRP A 1 103 ? -5.761 3.207 5.725 1.00 93.12 103 TRP A N 1
ATOM 810 C CA . TRP A 1 103 ? -6.362 3.528 4.428 1.00 93.12 103 TRP A CA 1
ATOM 811 C C . TRP A 1 103 ? -5.913 4.888 3.885 1.00 93.12 103 TRP A C 1
ATOM 813 O O . TRP A 1 103 ? -5.583 5.011 2.703 1.00 93.12 103 TRP A O 1
ATOM 823 N N . PHE A 1 104 ? -5.830 5.899 4.749 1.00 93.12 104 PHE A N 1
ATOM 824 C CA . PHE A 1 104 ? -5.379 7.241 4.401 1.00 93.12 104 PHE A CA 1
ATOM 825 C C . PHE A 1 104 ? -3.910 7.269 3.962 1.00 93.12 104 PHE A C 1
ATOM 827 O O . PHE A 1 104 ? -3.575 7.917 2.966 1.00 93.12 104 PHE A O 1
ATOM 834 N N . VAL A 1 105 ? -3.031 6.536 4.654 1.00 93.88 105 VAL A N 1
ATOM 835 C CA . VAL A 1 105 ? -1.620 6.406 4.257 1.00 93.88 105 VAL A CA 1
ATOM 836 C C . VAL A 1 105 ? -1.510 5.740 2.889 1.00 93.88 105 VAL A C 1
ATOM 838 O O . VAL A 1 105 ? -0.805 6.248 2.018 1.00 93.88 105 VAL A O 1
ATOM 841 N N . LEU A 1 106 ? -2.248 4.653 2.657 1.00 93.31 106 LEU A N 1
ATOM 842 C CA . LEU A 1 106 ? -2.250 3.959 1.371 1.00 93.31 106 LEU A CA 1
ATOM 843 C C . LEU A 1 106 ? -2.718 4.874 0.224 1.00 93.31 106 LEU A C 1
ATOM 845 O O . LEU A 1 106 ? -2.053 4.959 -0.810 1.00 93.31 106 LEU A O 1
ATOM 849 N N . ALA A 1 107 ? -3.809 5.617 0.424 1.00 93.62 107 ALA A N 1
ATOM 850 C CA . ALA A 1 107 ? -4.299 6.598 -0.545 1.00 93.62 107 ALA A CA 1
ATOM 851 C C . ALA A 1 107 ? -3.275 7.719 -0.810 1.00 93.62 107 ALA A C 1
ATOM 853 O O . ALA A 1 107 ? -3.020 8.080 -1.962 1.00 93.62 107 ALA A O 1
ATOM 854 N N . SER A 1 108 ? -2.631 8.224 0.244 1.00 93.88 108 SER A N 1
ATOM 855 C CA . SER A 1 108 ? -1.592 9.255 0.141 1.00 93.88 108 SER A CA 1
ATOM 856 C C . SER A 1 108 ? -0.374 8.761 -0.644 1.00 93.88 108 SER A C 1
ATOM 858 O O . SER A 1 108 ? 0.184 9.497 -1.458 1.00 93.88 108 SER A O 1
ATOM 860 N N . LEU A 1 109 ? 0.016 7.496 -0.462 1.00 92.75 109 LEU A N 1
ATOM 861 C CA . LEU A 1 109 ? 1.107 6.880 -1.214 1.00 92.75 109 LEU A CA 1
ATOM 862 C C . LEU A 1 109 ? 0.767 6.681 -2.688 1.00 92.75 109 LEU A C 1
ATOM 864 O O . LEU A 1 109 ? 1.639 6.888 -3.528 1.00 92.75 109 LEU A O 1
ATOM 868 N N . ILE A 1 110 ? -0.480 6.344 -3.025 1.00 92.06 110 ILE A N 1
ATOM 869 C CA . ILE A 1 110 ? -0.939 6.302 -4.421 1.00 92.06 110 ILE A CA 1
ATOM 870 C C . ILE A 1 110 ? -0.787 7.686 -5.066 1.00 92.06 110 ILE A C 1
ATOM 872 O O . ILE A 1 110 ? -0.200 7.801 -6.143 1.00 92.06 110 ILE A O 1
ATOM 876 N N . ALA A 1 111 ? -1.243 8.747 -4.393 1.00 91.44 111 ALA A N 1
ATOM 877 C CA . ALA A 1 111 ? -1.101 10.113 -4.893 1.00 91.44 111 ALA A CA 1
ATOM 878 C C . ALA A 1 111 ? 0.378 10.514 -5.064 1.00 91.44 111 ALA A C 1
ATOM 880 O O . ALA A 1 111 ? 0.774 11.013 -6.120 1.00 91.44 111 ALA A O 1
ATOM 881 N N . ALA A 1 112 ? 1.215 10.233 -4.061 1.00 90.06 112 ALA A N 1
ATOM 882 C CA . ALA A 1 112 ? 2.649 10.513 -4.103 1.00 90.06 112 ALA A CA 1
ATOM 883 C C . ALA A 1 112 ? 3.366 9.731 -5.217 1.00 90.06 112 ALA A C 1
ATOM 885 O O . ALA A 1 112 ? 4.241 10.269 -5.901 1.00 90.06 112 ALA A O 1
ATOM 886 N N . PHE A 1 113 ? 2.983 8.472 -5.429 1.00 87.19 113 PHE A N 1
ATOM 887 C CA . PHE A 1 113 ? 3.512 7.630 -6.493 1.00 87.19 113 PHE A CA 1
ATOM 888 C C . PHE A 1 113 ? 3.193 8.220 -7.869 1.00 87.19 113 PHE A C 1
ATOM 890 O O . PHE A 1 113 ? 4.102 8.443 -8.667 1.00 87.19 113 PHE A O 1
ATOM 897 N N . LEU A 1 114 ? 1.925 8.555 -8.124 1.00 86.06 114 LEU A N 1
ATOM 898 C CA . LEU A 1 114 ? 1.493 9.161 -9.385 1.00 86.06 114 LEU A CA 1
ATOM 899 C C . LEU A 1 114 ? 2.218 10.484 -9.655 1.00 86.06 114 LEU A C 1
ATOM 901 O O . LEU A 1 114 ? 2.735 10.689 -10.756 1.00 86.06 114 LEU A O 1
ATOM 905 N N . TYR A 1 115 ? 2.348 11.339 -8.639 1.00 86.25 115 TYR A N 1
ATOM 906 C CA . TYR A 1 115 ? 3.122 12.574 -8.745 1.00 86.25 115 TYR A CA 1
ATOM 907 C C . TYR A 1 115 ? 4.592 12.311 -9.110 1.00 86.25 115 TYR A C 1
ATOM 909 O O . TYR A 1 115 ? 5.130 12.956 -10.011 1.00 86.25 115 TYR A O 1
ATOM 917 N N . SER A 1 116 ? 5.243 11.335 -8.466 1.00 80.69 116 SER A N 1
ATOM 918 C CA . SER A 1 116 ? 6.632 10.968 -8.773 1.00 80.69 116 SER A CA 1
ATOM 919 C C . SER A 1 116 ? 6.784 10.476 -10.215 1.00 80.69 116 SER A C 1
ATOM 921 O O . SER A 1 116 ? 7.713 10.894 -10.897 1.00 80.69 116 SER A O 1
ATOM 923 N N . THR A 1 117 ? 5.872 9.628 -10.703 1.00 75.19 117 THR A N 1
ATOM 924 C CA . THR A 1 117 ? 5.964 9.068 -12.066 1.00 75.19 117 THR A CA 1
ATOM 925 C C . THR A 1 117 ? 5.789 10.116 -13.167 1.00 75.19 117 THR A C 1
ATOM 927 O O . THR A 1 117 ? 6.375 9.979 -14.241 1.00 75.19 117 THR A O 1
ATOM 930 N N . ASN A 1 118 ? 5.014 11.179 -12.924 1.00 73.38 118 ASN A N 1
ATOM 931 C CA . ASN A 1 118 ? 4.809 12.227 -13.925 1.00 73.38 118 ASN A CA 1
ATOM 932 C C . ASN A 1 118 ? 6.006 13.188 -14.025 1.00 73.38 118 ASN A C 1
ATOM 934 O O . ASN A 1 118 ? 6.279 13.704 -15.104 1.00 73.38 118 ASN A O 1
ATOM 938 N N . ASN A 1 119 ? 6.741 13.376 -12.925 1.00 66.81 119 ASN A N 1
ATOM 939 C CA . ASN A 1 119 ? 7.904 14.266 -12.852 1.00 66.81 119 ASN A CA 1
ATOM 940 C C . ASN A 1 119 ? 9.244 13.587 -13.216 1.00 66.81 119 ASN A C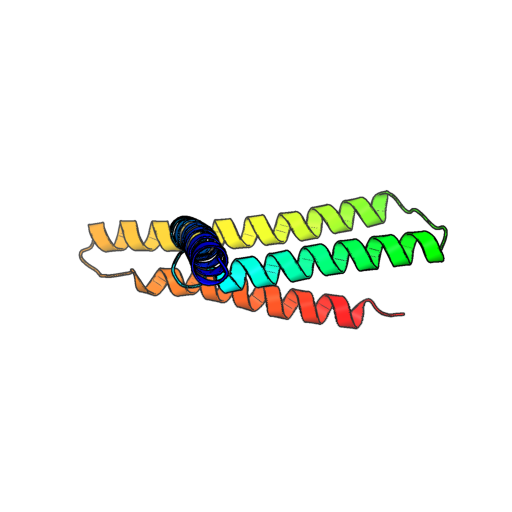 1
ATOM 942 O O . ASN A 1 119 ? 10.251 14.272 -13.336 1.00 66.81 119 ASN A O 1
ATOM 946 N N . ASP A 1 120 ? 9.270 12.264 -13.423 1.00 61.91 120 ASP A N 1
ATOM 947 C CA . ASP A 1 120 ? 10.448 11.495 -13.887 1.00 61.91 120 ASP A CA 1
ATOM 948 C C . ASP A 1 120 ? 10.520 11.350 -15.435 1.00 61.91 120 ASP A C 1
ATOM 950 O O . ASP A 1 120 ? 11.313 10.565 -15.989 1.00 61.91 120 ASP A O 1
ATOM 954 N N . LYS A 1 121 ? 9.671 12.088 -16.168 1.00 43.66 121 LYS A N 1
ATOM 955 C CA . LYS A 1 121 ? 9.743 12.214 -17.633 1.00 43.66 121 LYS A CA 1
ATOM 956 C C . LYS A 1 121 ? 10.839 13.233 -17.998 1.00 43.66 121 LYS A C 1
ATOM 958 O O . LYS A 1 121 ? 10.890 14.276 -17.354 1.00 43.66 121 LYS A O 1
ATOM 963 N N . PRO A 1 122 ? 11.733 12.918 -18.956 1.00 50.66 122 PRO A N 1
ATOM 964 C CA . PRO A 1 122 ? 12.719 13.880 -19.443 1.00 50.66 122 PRO A CA 1
ATOM 965 C C . PRO A 1 122 ? 12.054 15.076 -20.129 1.00 50.66 122 PRO A C 1
ATOM 967 O O . PRO A 1 122 ? 10.946 14.888 -20.684 1.00 50.66 122 PRO A O 1
#

pLDDT: mean 84.95, std 9.55, range [43.66, 95.56]

Nearest PDB structures (foldseek):
  3g6b-assembly1_B  TM=3.267E-01  e=9.655E+00  Thermotoga maritima

Mean predicted aligned error: 7.66 Å

Organism: NCBI:txid412755

Solvent-accessible surface area (backbone atoms only — not comparable to full-atom values): 6695 Å² total; per-residue (Å²): 111,70,64,61,53,52,52,53,49,50,52,50,53,49,49,53,50,51,54,44,37,70,75,50,38,95,62,30,65,57,58,52,50,48,50,51,52,54,50,53,51,50,53,53,50,51,53,52,36,65,76,66,75,57,84,54,65,70,61,53,51,52,51,53,52,55,57,52,49,52,54,51,52,42,52,50,37,41,50,52,20,51,53,47,28,55,52,16,62,76,72,75,42,93,30,70,72,39,49,53,53,20,53,49,51,46,53,50,49,47,54,53,49,55,55,50,64,66,69,70,58,131

Sequence (122 aa):
MVQTITDNYNAFVGTVIAVISVIFGEHWYLFALFLALNIADWVTGWMKSRIMKKENSVKGWKGVLKKIGYWIMITFAFMIAAGLIEIGEIIGVDLQITTLLGWFVLASLIAAFLYSTNNDKP